Protein AF-A0AAD5Q4E9-F1 (afdb_monomer_lite)

InterPro domains:
  IPR015946 K homology do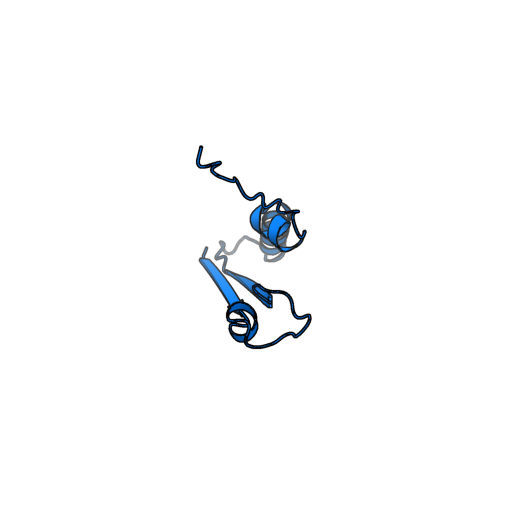main-like, alpha/beta [G3DSA:3.30.300.20] (1-63)
  IPR036102 OsmC/Ohr superfamily [SSF82784] (2-72)

Sequence (79 aa):
MSVSVTGSLALHYFLGLTSSPARAGFTPIHAVVSLSAGPSVAAAVLREIHDEAVRISPIANTLRGQAPVHVQMEGCASS

Radius of gyration: 19.79 Å; chains: 1; bounding box: 51×32×53 Å

pLDDT: mean 82.63, std 9.22, range [58.19, 93.62]

Secondary structure (DSSP, 8-state):
-EEEEEEEE-HHHHTT----SPPSSEEEEEEEEE----TTS-HHHHHHHHHHHHHH-HHHHHHHTT-------------

Foldseek 3Di:
DDKDKDWDFDVCVVVVVDPPPPDGDTPPIDMDDDDDDDPPDDPVVVVVVVVVCCVPDPVNVCVVPVPDDDDDDDDDPPD

Organism: Pythium insidiosum (NCBI:txid114742)

Structure (mmCIF, N/CA/C/O backbone):
data_AF-A0AAD5Q4E9-F1
#
_entry.id   AF-A0AAD5Q4E9-F1
#
loop_
_atom_site.group_PDB
_atom_site.id
_atom_site.type_symbol
_atom_site.label_atom_id
_atom_site.label_alt_id
_atom_site.label_comp_id
_atom_site.label_asym_id
_atom_site.label_entity_id
_atom_site.label_seq_id
_atom_site.pdbx_PDB_ins_code
_atom_site.Cartn_x
_atom_site.Cartn_y
_atom_site.Cartn_z
_atom_site.occupancy
_atom_site.B_iso_or_equiv
_atom_site.auth_seq_id
_atom_site.auth_comp_id
_atom_site.auth_asym_id
_atom_site.auth_atom_id
_atom_site.pdbx_PDB_model_num
ATOM 1 N N . MET A 1 1 ? 0.192 2.538 19.099 1.00 84.06 1 MET A N 1
ATOM 2 C CA . MET A 1 1 ? -0.095 2.193 17.691 1.00 84.06 1 MET A CA 1
ATOM 3 C C . MET A 1 1 ? 1.134 1.523 17.117 1.00 84.06 1 MET A C 1
ATOM 5 O O . MET A 1 1 ? 2.228 2.015 17.365 1.00 84.06 1 MET A O 1
ATOM 9 N N . SER A 1 2 ? 0.965 0.430 16.383 1.00 90.81 2 SER A N 1
ATOM 10 C CA . SER A 1 2 ? 2.040 -0.175 15.594 1.00 90.81 2 SER A CA 1
ATOM 11 C C . SER A 1 2 ? 1.535 -0.519 14.200 1.00 90.81 2 SER A C 1
ATOM 13 O O . SER A 1 2 ? 0.337 -0.706 13.986 1.00 90.81 2 SER A O 1
ATOM 15 N N . VAL A 1 3 ? 2.458 -0.564 13.245 1.00 88.25 3 VAL A N 1
ATOM 16 C CA . VAL A 1 3 ? 2.179 -0.955 11.866 1.00 88.25 3 VAL A CA 1
ATOM 17 C C . VAL A 1 3 ? 3.184 -2.028 11.482 1.00 88.25 3 VAL A C 1
ATOM 19 O O . VAL A 1 3 ? 4.384 -1.848 11.681 1.00 88.25 3 VAL A O 1
ATOM 22 N N . SER A 1 4 ? 2.694 -3.142 10.950 1.00 91.75 4 SER A N 1
ATOM 23 C CA . SER A 1 4 ? 3.519 -4.173 10.324 1.00 91.75 4 SER A CA 1
ATOM 24 C C . SER A 1 4 ? 3.283 -4.132 8.822 1.00 91.75 4 SER A C 1
ATOM 26 O O . SER A 1 4 ? 2.134 -4.070 8.387 1.00 91.75 4 SER A O 1
ATOM 28 N N . VAL A 1 5 ? 4.357 -4.132 8.034 1.00 89.56 5 VAL A N 1
ATOM 29 C CA . VAL A 1 5 ? 4.290 -4.094 6.571 1.00 89.56 5 VAL A CA 1
ATOM 30 C C . VAL A 1 5 ? 5.058 -5.282 6.016 1.00 89.56 5 VAL A C 1
ATOM 32 O O . VAL A 1 5 ? 6.209 -5.508 6.387 1.00 89.56 5 VAL A O 1
ATOM 35 N N . THR A 1 6 ? 4.426 -6.031 5.121 1.00 90.38 6 THR A N 1
ATOM 36 C CA . THR A 1 6 ? 5.028 -7.158 4.412 1.00 90.38 6 THR A CA 1
ATOM 37 C C . THR A 1 6 ? 4.813 -7.003 2.912 1.00 90.38 6 THR A C 1
ATOM 39 O O . THR A 1 6 ? 3.837 -6.412 2.456 1.00 90.38 6 THR A O 1
ATOM 42 N N . GLY A 1 7 ? 5.744 -7.516 2.118 1.00 87.50 7 GLY A N 1
ATOM 43 C CA . GLY A 1 7 ? 5.630 -7.526 0.666 1.00 87.50 7 GLY A CA 1
ATOM 44 C C . GLY A 1 7 ? 6.531 -8.594 0.070 1.00 87.50 7 GLY A C 1
ATOM 45 O O . GLY A 1 7 ? 7.553 -8.948 0.658 1.00 87.50 7 GLY A O 1
ATOM 46 N N . SER A 1 8 ? 6.153 -9.110 -1.095 1.00 85.25 8 SER A N 1
ATOM 47 C CA . SER A 1 8 ? 6.937 -10.110 -1.824 1.00 85.25 8 SER A CA 1
ATOM 48 C C . SER A 1 8 ? 7.480 -9.525 -3.119 1.00 85.25 8 SER A C 1
ATOM 50 O O . SER A 1 8 ? 6.739 -8.902 -3.875 1.00 85.25 8 SER A O 1
ATOM 52 N N . LEU A 1 9 ? 8.774 -9.728 -3.371 1.00 83.44 9 LEU A N 1
ATOM 53 C CA . LEU A 1 9 ? 9.453 -9.311 -4.595 1.00 83.44 9 LEU A CA 1
ATOM 54 C C . LEU A 1 9 ? 9.949 -10.545 -5.350 1.00 83.44 9 LEU A C 1
ATOM 56 O O . LEU A 1 9 ? 10.706 -11.354 -4.813 1.00 83.44 9 LEU A O 1
ATOM 60 N N . ALA A 1 10 ? 9.559 -10.670 -6.615 1.00 83.44 10 ALA A N 1
ATOM 61 C CA . ALA A 1 10 ? 10.045 -11.732 -7.486 1.00 83.44 10 ALA A CA 1
ATOM 62 C C . ALA A 1 10 ? 11.476 -11.426 -7.972 1.00 83.44 10 ALA A C 1
ATOM 64 O O . ALA A 1 10 ? 11.672 -10.803 -9.017 1.00 83.44 10 ALA A O 1
ATOM 65 N N . LEU A 1 11 ? 12.488 -11.887 -7.228 1.00 83.75 11 LEU A N 1
ATOM 66 C CA . LEU A 1 11 ? 13.903 -11.632 -7.548 1.00 83.75 11 LEU A CA 1
ATOM 67 C C . LEU A 1 11 ? 14.327 -12.157 -8.924 1.00 83.75 11 LEU A C 1
ATOM 69 O O . LEU A 1 11 ? 15.154 -11.537 -9.581 1.00 83.75 11 LEU A O 1
ATOM 73 N N . HIS A 1 12 ? 13.736 -13.255 -9.398 1.00 84.00 12 HIS A N 1
ATOM 74 C CA . HIS A 1 12 ? 14.049 -13.811 -10.716 1.00 84.00 12 HIS A CA 1
ATOM 75 C C . HIS A 1 12 ? 13.761 -12.824 -11.858 1.00 84.00 12 HIS A C 1
ATOM 77 O O . HIS A 1 12 ? 14.496 -12.809 -12.840 1.00 84.00 12 HIS A O 1
ATOM 83 N N . TYR A 1 13 ? 12.736 -11.972 -11.724 1.00 80.81 13 TYR A N 1
ATOM 84 C CA . TYR A 1 13 ? 12.485 -10.903 -12.691 1.00 80.81 13 TYR A CA 1
ATOM 85 C C . TYR A 1 13 ? 13.533 -9.792 -12.565 1.00 80.81 13 TYR A C 1
ATOM 87 O O . TYR A 1 13 ? 14.109 -9.374 -13.564 1.00 80.81 13 TYR A O 1
ATOM 95 N N . PHE A 1 14 ? 13.817 -9.339 -11.337 1.00 81.94 14 PHE A N 1
ATOM 96 C CA . PHE A 1 14 ? 14.818 -8.295 -11.085 1.00 81.94 14 PHE A CA 1
ATOM 97 C C . PHE A 1 14 ? 16.202 -8.668 -11.636 1.00 81.94 14 PHE A C 1
ATOM 99 O O . PHE A 1 14 ? 16.895 -7.829 -12.200 1.00 81.94 14 PHE A O 1
ATOM 106 N N . LEU A 1 15 ? 16.578 -9.941 -11.514 1.00 86.25 15 LEU A N 1
ATOM 107 C CA . LEU A 1 15 ? 17.845 -10.481 -12.003 1.00 86.25 15 LEU A CA 1
ATOM 108 C C . LEU A 1 15 ? 17.827 -10.837 -13.502 1.00 86.25 15 LEU A C 1
ATOM 110 O O . LEU A 1 15 ? 18.816 -11.361 -14.005 1.00 86.25 15 LEU A O 1
ATOM 114 N N . GLY A 1 16 ? 16.720 -10.604 -14.217 1.00 83.44 16 GLY A N 1
ATOM 115 C CA . GLY A 1 16 ? 16.606 -10.914 -15.647 1.00 83.44 16 GLY A CA 1
ATOM 116 C C . GLY A 1 16 ? 16.597 -12.412 -15.975 1.00 83.44 16 GLY A C 1
ATOM 117 O O . GLY A 1 16 ? 16.844 -12.794 -17.114 1.00 83.44 16 GLY A O 1
ATOM 118 N N . LEU A 1 17 ? 16.308 -13.273 -14.993 1.00 86.00 17 LEU A N 1
ATOM 119 C CA . LEU A 1 17 ? 16.308 -14.734 -15.143 1.00 86.00 17 LEU A CA 1
ATOM 120 C C . LEU A 1 17 ? 15.018 -15.270 -15.782 1.00 86.00 17 LEU A C 1
ATOM 122 O O . LEU A 1 17 ? 14.936 -16.447 -16.124 1.00 86.00 17 LEU A O 1
ATOM 126 N N . THR A 1 18 ? 13.991 -14.428 -15.923 1.00 80.56 18 THR A N 1
ATOM 127 C CA . THR A 1 18 ? 12.723 -14.775 -16.580 1.00 80.56 18 THR A CA 1
ATOM 128 C C . THR A 1 18 ? 12.249 -13.602 -17.429 1.00 80.56 18 THR A C 1
ATOM 130 O O . THR A 1 18 ? 12.342 -12.458 -16.989 1.00 80.56 18 THR A O 1
ATOM 133 N N . SER A 1 19 ? 11.654 -13.890 -18.585 1.00 69.69 19 SER A N 1
ATOM 134 C CA . SER A 1 19 ? 10.995 -12.914 -19.465 1.00 69.69 19 SER A CA 1
ATOM 135 C C . SER A 1 19 ? 9.476 -12.834 -19.252 1.00 69.69 19 SER A C 1
ATOM 137 O O . SER A 1 19 ? 8.756 -12.326 -20.111 1.00 69.69 19 SER A O 1
ATOM 139 N N . SER A 1 20 ? 8.965 -13.363 -18.131 1.00 67.38 20 SER A N 1
ATOM 140 C CA . SER A 1 20 ? 7.533 -13.320 -17.824 1.00 67.38 20 SER A CA 1
ATOM 141 C C . SER A 1 20 ? 7.031 -11.869 -17.831 1.00 67.38 20 SER A C 1
ATOM 143 O O . SER A 1 20 ? 7.699 -11.011 -17.255 1.00 67.38 20 SER A O 1
ATOM 145 N N . PRO A 1 21 ? 5.841 -11.577 -18.394 1.00 58.50 21 PRO A N 1
ATOM 146 C CA . PRO A 1 21 ? 5.232 -10.243 -18.347 1.00 58.50 21 PRO A CA 1
ATOM 147 C C . PRO A 1 21 ? 4.852 -9.794 -16.921 1.00 58.50 21 PRO A C 1
ATOM 149 O O . PRO A 1 21 ? 4.251 -8.733 -16.741 1.00 58.50 21 PRO A O 1
ATOM 152 N N . ALA A 1 22 ? 5.165 -10.601 -15.899 1.00 58.19 22 ALA A N 1
ATOM 153 C CA . ALA A 1 22 ? 5.047 -10.232 -14.499 1.00 58.19 22 ALA A CA 1
ATOM 154 C C . ALA A 1 22 ? 5.832 -8.940 -14.221 1.00 58.19 22 ALA A C 1
ATOM 156 O O . ALA A 1 22 ? 7.016 -8.837 -14.517 1.00 58.19 22 ALA A O 1
ATOM 157 N N . ARG A 1 23 ? 5.155 -7.940 -13.651 1.00 66.06 23 ARG A N 1
ATOM 158 C CA . ARG A 1 23 ? 5.750 -6.639 -13.327 1.00 66.06 23 ARG A CA 1
ATOM 159 C C . ARG A 1 23 ? 6.953 -6.802 -12.395 1.00 66.06 23 ARG A C 1
ATOM 161 O O . ARG A 1 23 ? 6.857 -7.483 -11.377 1.00 66.06 23 ARG A O 1
ATOM 168 N N . ALA A 1 24 ? 8.038 -6.082 -12.681 1.00 69.00 24 ALA A N 1
ATOM 169 C CA . ALA A 1 24 ? 9.040 -5.772 -11.666 1.00 69.00 24 ALA A CA 1
ATOM 170 C C . ALA A 1 24 ? 8.365 -5.043 -10.499 1.00 69.00 24 ALA A C 1
ATOM 172 O O . ALA A 1 24 ? 7.676 -4.045 -10.713 1.00 69.00 24 ALA A O 1
ATOM 173 N N . GLY A 1 25 ? 8.595 -5.512 -9.274 1.00 74.25 25 GLY A N 1
ATOM 174 C CA . GLY A 1 25 ? 8.160 -4.823 -8.063 1.00 74.25 25 GLY A CA 1
ATOM 175 C C . GLY A 1 25 ? 7.462 -5.724 -7.052 1.00 74.25 25 GLY A C 1
ATOM 176 O O . GLY A 1 25 ? 7.316 -6.933 -7.239 1.00 74.25 25 GLY A O 1
ATOM 177 N N . PHE A 1 26 ? 7.056 -5.115 -5.940 1.00 76.00 26 PHE A N 1
ATOM 178 C CA . PHE A 1 26 ? 6.349 -5.819 -4.880 1.00 76.00 26 PHE A CA 1
ATOM 179 C C . PHE A 1 26 ? 4.939 -6.203 -5.324 1.00 76.00 26 PHE A C 1
ATOM 181 O O . PHE A 1 26 ? 4.178 -5.355 -5.788 1.00 76.00 26 PHE A O 1
ATOM 188 N N . THR A 1 27 ? 4.572 -7.473 -5.161 1.00 73.50 27 THR A N 1
ATOM 189 C CA . THR A 1 27 ? 3.213 -7.945 -5.446 1.00 73.50 27 THR A CA 1
ATOM 190 C C . THR A 1 27 ? 2.814 -9.088 -4.509 1.00 73.50 27 THR A C 1
ATOM 192 O O . THR A 1 27 ? 3.439 -10.146 -4.571 1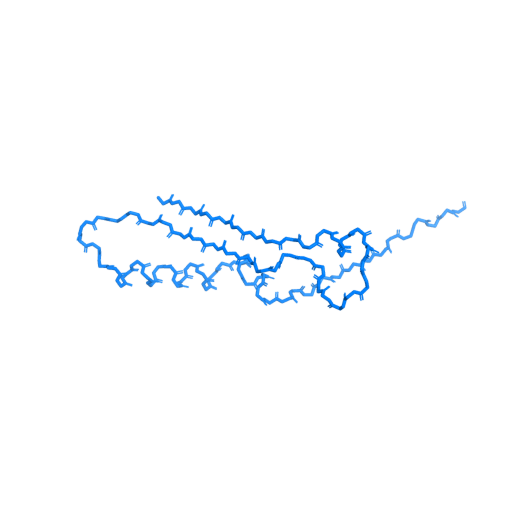.00 73.50 27 THR A O 1
ATOM 195 N N . PRO A 1 28 ? 1.738 -8.943 -3.709 1.00 77.12 28 PRO A N 1
ATOM 196 C CA . PRO A 1 28 ? 1.161 -7.711 -3.128 1.00 77.12 28 PRO A CA 1
ATOM 197 C C . PRO A 1 28 ? 1.960 -7.153 -1.921 1.00 77.12 28 PRO A C 1
ATOM 199 O O . PRO A 1 28 ? 2.776 -7.853 -1.323 1.00 77.12 28 PRO A O 1
ATOM 202 N N . ILE A 1 29 ? 1.704 -5.885 -1.553 1.00 85.19 29 ILE A N 1
ATOM 203 C CA . ILE A 1 29 ? 2.126 -5.272 -0.275 1.00 85.19 29 ILE A CA 1
ATOM 204 C C . ILE A 1 29 ? 0.942 -5.320 0.697 1.00 85.19 29 ILE A C 1
ATOM 206 O O . ILE A 1 29 ? -0.151 -4.865 0.360 1.00 85.19 29 ILE A O 1
ATOM 210 N N . HIS A 1 30 ? 1.168 -5.818 1.909 1.00 86.31 30 HIS A N 1
ATOM 211 C CA . HIS A 1 30 ? 0.189 -5.873 2.989 1.00 86.31 30 HIS A CA 1
ATOM 212 C C . HIS A 1 30 ? 0.653 -5.021 4.168 1.00 86.31 30 HIS A C 1
ATOM 214 O O . HIS A 1 30 ? 1.784 -5.148 4.626 1.00 86.31 30 HIS A O 1
ATOM 220 N N . ALA A 1 31 ? -0.233 -4.174 4.686 1.00 87.06 31 ALA A N 1
ATOM 221 C CA . ALA A 1 31 ? -0.000 -3.420 5.909 1.00 87.06 31 ALA A CA 1
ATOM 222 C C . ALA A 1 31 ? -1.087 -3.762 6.930 1.00 87.06 31 ALA A C 1
ATOM 224 O O . ALA A 1 31 ? -2.275 -3.706 6.616 1.00 87.06 31 ALA A O 1
ATOM 225 N N . VAL A 1 32 ? -0.673 -4.107 8.146 1.00 88.00 32 VAL A N 1
ATOM 226 C CA . VAL A 1 32 ? -1.558 -4.380 9.281 1.00 88.00 32 VAL A CA 1
ATOM 227 C C . VAL A 1 32 ? -1.325 -3.307 10.330 1.00 88.00 32 VAL A C 1
ATOM 229 O O . VAL A 1 32 ? -0.198 -3.115 10.793 1.00 88.00 32 VAL A O 1
ATOM 232 N N . VAL A 1 33 ? -2.393 -2.605 10.699 1.00 86.25 33 VAL A N 1
ATOM 233 C CA . VAL A 1 33 ? -2.358 -1.538 11.699 1.00 86.25 33 VAL A CA 1
ATOM 234 C C . VAL A 1 33 ? -2.975 -2.050 12.994 1.00 86.25 33 VAL A C 1
ATOM 236 O O . VAL A 1 33 ? -4.138 -2.446 13.024 1.00 86.25 33 VAL A O 1
ATOM 239 N N . SER A 1 34 ? -2.203 -1.992 14.074 1.00 87.31 34 SER A N 1
ATOM 240 C CA . SER A 1 34 ? -2.658 -2.333 15.418 1.00 87.31 34 SER A CA 1
ATOM 241 C C . SER A 1 34 ? -2.836 -1.059 16.241 1.00 87.31 34 SER A C 1
ATOM 243 O O . SER A 1 34 ? -1.878 -0.335 16.550 1.00 87.31 34 SER A O 1
ATOM 245 N N . LEU A 1 35 ? -4.085 -0.785 16.612 1.00 85.94 35 LEU A N 1
ATOM 246 C CA . LEU A 1 35 ? -4.484 0.352 17.438 1.00 85.94 35 LEU A CA 1
ATOM 247 C C . LEU A 1 35 ? -4.991 -0.167 18.783 1.00 85.94 35 LEU A C 1
ATOM 249 O O . LEU A 1 35 ? -5.834 -1.053 18.833 1.00 85.94 35 LEU A O 1
ATOM 253 N N . SER A 1 36 ? -4.474 0.407 19.867 1.00 84.31 36 SER A N 1
ATOM 254 C CA . SER A 1 36 ? -5.064 0.266 21.196 1.00 84.31 36 SER A CA 1
ATOM 255 C C . SER A 1 36 ? -5.745 1.586 21.516 1.00 84.31 36 SER A C 1
ATOM 257 O O . SER A 1 36 ? -5.113 2.640 21.409 1.00 84.31 36 SER A O 1
ATOM 259 N N . ALA A 1 37 ? -7.030 1.527 21.841 1.00 85.06 37 ALA A N 1
ATOM 260 C CA . ALA A 1 37 ? -7.829 2.678 22.220 1.00 85.06 37 ALA A CA 1
ATOM 261 C C . ALA A 1 37 ? -8.526 2.401 23.551 1.00 85.06 37 ALA A C 1
ATOM 263 O O . ALA A 1 37 ? -8.705 1.247 23.942 1.00 85.06 37 ALA A O 1
ATOM 264 N N . GLY A 1 38 ? -8.884 3.471 24.260 1.00 90.06 38 GLY A N 1
ATOM 265 C CA . GLY A 1 38 ? -9.583 3.358 25.535 1.00 90.06 38 GLY A CA 1
ATOM 266 C C . GLY A 1 38 ? -10.930 2.633 25.397 1.00 90.06 38 GLY A C 1
ATOM 267 O O . GLY A 1 38 ? -11.512 2.618 24.312 1.00 90.06 38 GLY A O 1
ATOM 268 N N . PRO A 1 39 ? -11.467 2.077 26.496 1.00 83.38 39 PRO A N 1
ATOM 269 C CA . PRO A 1 39 ? -12.669 1.236 26.478 1.00 83.38 39 PRO A CA 1
ATOM 270 C C . PRO A 1 39 ? -13.939 1.957 25.994 1.00 83.38 39 PRO A C 1
ATOM 272 O O . PRO A 1 39 ? -14.920 1.307 25.652 1.00 83.38 39 PRO A O 1
ATOM 275 N N . SER A 1 40 ? -13.935 3.291 25.954 1.00 90.69 40 SER A N 1
ATOM 276 C CA . SER A 1 40 ? -15.033 4.119 25.449 1.00 90.69 40 SER A CA 1
ATOM 277 C C . SER A 1 40 ? -15.035 4.299 23.927 1.00 90.69 40 SER A C 1
ATOM 279 O O . SER A 1 40 ? -15.999 4.835 23.381 1.00 90.69 40 SER A O 1
ATOM 281 N N . VAL A 1 41 ? -13.975 3.888 23.226 1.00 90.38 41 VAL A N 1
ATOM 282 C CA . VAL A 1 41 ? -13.860 4.080 21.778 1.00 90.38 41 VAL A CA 1
ATOM 283 C C . VAL A 1 41 ? -14.462 2.881 21.054 1.00 90.38 41 VAL A C 1
ATOM 285 O O . VAL A 1 41 ? -13.959 1.763 21.139 1.00 90.38 41 VAL A O 1
ATOM 288 N N . ALA A 1 42 ? -15.537 3.118 20.303 1.00 91.62 42 ALA A N 1
ATOM 289 C CA . ALA A 1 42 ? -16.178 2.078 19.510 1.00 91.62 42 ALA A CA 1
ATOM 290 C C . ALA A 1 42 ? -15.278 1.608 18.351 1.00 91.62 42 ALA A C 1
ATOM 292 O O . ALA A 1 42 ? -14.620 2.410 17.686 1.00 91.62 42 ALA A O 1
ATOM 293 N N . ALA A 1 43 ? -15.328 0.311 18.033 1.00 89.00 43 ALA A N 1
ATOM 294 C CA . ALA A 1 43 ? -14.585 -0.272 16.910 1.00 89.00 43 ALA A CA 1
ATOM 295 C C . ALA A 1 43 ? -14.908 0.396 15.558 1.00 89.00 43 ALA A C 1
ATOM 297 O O . ALA A 1 43 ? -14.038 0.500 14.697 1.00 89.00 43 ALA A O 1
ATOM 298 N N . ALA A 1 44 ? -16.137 0.895 15.384 1.00 91.12 44 ALA A N 1
ATOM 299 C CA . ALA A 1 44 ? -16.541 1.633 14.188 1.00 91.12 44 ALA A CA 1
ATOM 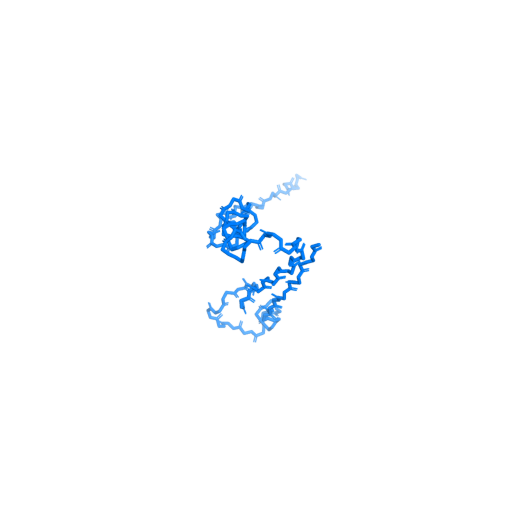300 C C . ALA A 1 44 ? -15.715 2.915 13.983 1.00 91.12 44 ALA A C 1
ATOM 302 O O . ALA A 1 44 ? -15.300 3.188 12.861 1.00 91.12 44 ALA A O 1
ATOM 303 N N . VAL A 1 45 ? -15.411 3.639 15.066 1.00 92.50 45 VAL A N 1
ATOM 304 C CA . VAL A 1 45 ? -14.583 4.855 15.029 1.00 92.50 45 VAL A CA 1
ATOM 305 C C . VAL A 1 45 ? -13.145 4.508 14.645 1.00 92.50 45 VAL A C 1
ATOM 307 O O . VAL A 1 45 ? -12.532 5.193 13.833 1.00 92.50 45 VAL A O 1
ATOM 310 N N . LEU A 1 46 ? -12.604 3.402 15.169 1.00 90.75 46 LEU A N 1
ATOM 311 C CA . LEU A 1 46 ? -11.264 2.938 14.788 1.00 90.75 46 LEU A CA 1
ATOM 312 C C . LEU A 1 46 ? -11.184 2.544 13.311 1.00 90.75 46 LEU A C 1
ATOM 314 O O . LEU A 1 46 ? -10.175 2.820 12.663 1.00 90.75 46 LEU A O 1
ATOM 318 N N . ARG A 1 47 ? -12.245 1.932 12.774 1.00 90.56 4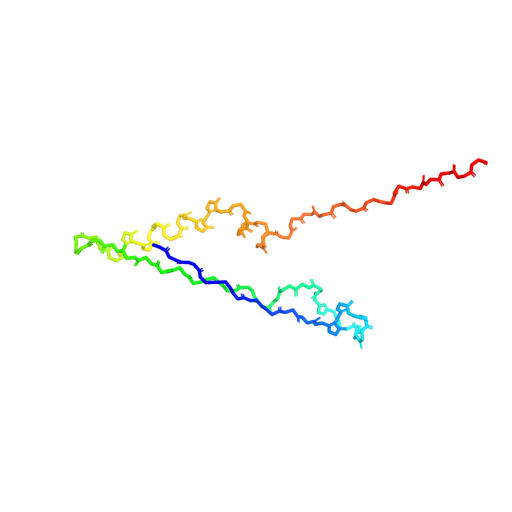7 ARG A N 1
ATOM 319 C CA . ARG A 1 47 ? -12.336 1.619 11.345 1.00 90.56 47 ARG A CA 1
ATOM 320 C C . ARG A 1 47 ? -12.402 2.888 10.497 1.00 90.56 47 ARG A C 1
ATOM 322 O O . ARG A 1 47 ? -11.687 2.972 9.513 1.00 90.56 47 ARG A O 1
ATOM 329 N N . GLU A 1 48 ? -13.185 3.883 10.901 1.00 93.62 48 GLU A N 1
ATOM 330 C CA . GLU A 1 48 ? -13.266 5.165 10.192 1.00 93.62 48 GLU A CA 1
ATOM 331 C C . GLU A 1 48 ? -11.910 5.886 10.152 1.00 93.62 48 GLU A C 1
ATOM 333 O O . GLU A 1 48 ? -11.474 6.329 9.092 1.00 93.62 48 GLU A O 1
ATOM 338 N N . ILE A 1 49 ? -11.187 5.914 11.278 1.00 90.88 49 ILE A N 1
ATOM 339 C CA . ILE A 1 49 ? -9.821 6.460 11.340 1.00 90.88 49 ILE A CA 1
ATOM 340 C C . ILE A 1 49 ? -8.881 5.688 10.408 1.00 90.88 49 ILE A C 1
ATOM 342 O O . ILE A 1 49 ? -8.069 6.298 9.710 1.00 90.88 49 ILE A O 1
ATOM 346 N N . HIS A 1 50 ? -8.972 4.354 10.388 1.00 90.81 50 HIS A N 1
ATOM 347 C CA . HIS A 1 50 ? -8.185 3.529 9.473 1.00 90.81 50 HIS A CA 1
ATOM 348 C C . HIS A 1 50 ? -8.503 3.873 8.012 1.00 90.81 50 HIS A C 1
ATOM 350 O O . HIS A 1 50 ? -7.574 4.088 7.226 1.00 90.81 50 HIS A O 1
ATOM 356 N N . ASP A 1 51 ? -9.777 3.890 7.632 1.00 91.50 51 ASP A N 1
ATOM 357 C CA . ASP A 1 51 ? -10.206 4.132 6.254 1.00 91.50 51 ASP A CA 1
ATOM 358 C C . ASP A 1 51 ? -9.751 5.521 5.787 1.00 91.50 51 ASP A C 1
ATOM 360 O O . ASP A 1 51 ? -9.183 5.660 4.699 1.00 91.50 51 ASP A O 1
ATOM 364 N N . GLU A 1 52 ? -9.884 6.529 6.650 1.00 93.06 52 GLU A N 1
ATOM 365 C CA . GLU A 1 52 ? -9.433 7.890 6.373 1.00 93.06 52 GLU A CA 1
ATOM 366 C C . GLU A 1 52 ? -7.909 7.974 6.225 1.00 93.06 52 GLU A C 1
ATOM 368 O O . GLU A 1 52 ? -7.417 8.508 5.228 1.00 93.06 52 GLU A O 1
ATOM 373 N N . ALA A 1 53 ? -7.144 7.379 7.147 1.00 89.94 53 ALA A N 1
ATOM 374 C CA . ALA A 1 53 ? -5.682 7.343 7.067 1.00 89.94 53 ALA A CA 1
ATOM 375 C C . ALA A 1 53 ? -5.194 6.698 5.760 1.00 89.94 53 ALA A C 1
ATOM 377 O O . ALA A 1 53 ? -4.222 7.144 5.144 1.00 89.94 53 ALA A O 1
ATOM 378 N N . VAL A 1 54 ? -5.892 5.658 5.306 1.00 88.69 54 VAL A N 1
ATOM 379 C CA . VAL A 1 54 ? -5.583 4.956 4.060 1.00 88.69 54 VAL A CA 1
ATOM 380 C C . VAL A 1 54 ? -5.987 5.753 2.817 1.00 88.69 54 VAL A C 1
ATOM 382 O O . VAL A 1 54 ? -5.312 5.641 1.785 1.00 88.69 54 VAL A O 1
ATOM 385 N N . ARG A 1 55 ? -7.060 6.545 2.898 1.00 91.75 55 ARG A N 1
ATOM 386 C CA . ARG A 1 55 ? -7.532 7.427 1.823 1.00 91.75 55 ARG A CA 1
ATOM 387 C C . ARG A 1 55 ? -6.576 8.598 1.593 1.00 91.75 55 ARG A C 1
ATOM 389 O O . ARG A 1 55 ? -6.278 8.931 0.445 1.00 91.75 55 ARG A O 1
ATOM 396 N N . ILE A 1 56 ? -6.078 9.207 2.669 1.00 92.88 56 ILE A N 1
ATOM 397 C CA . ILE A 1 56 ? -5.215 10.398 2.587 1.00 92.88 56 ILE A CA 1
ATOM 398 C C . ILE A 1 56 ? -3.726 10.073 2.439 1.00 92.88 56 ILE A C 1
ATOM 400 O O . ILE A 1 56 ? -2.950 10.969 2.122 1.00 92.88 56 ILE A O 1
ATOM 404 N N . SER A 1 57 ? -3.311 8.821 2.659 1.00 89.50 57 SER A N 1
ATOM 405 C CA . SER A 1 57 ? -1.901 8.422 2.599 1.00 89.50 57 SER A CA 1
ATOM 406 C C . SER A 1 57 ? -1.305 8.627 1.197 1.00 89.50 57 SER A C 1
ATOM 408 O O . SER A 1 57 ? -1.678 7.909 0.263 1.00 89.50 57 SER A O 1
ATOM 410 N N . PRO A 1 58 ? -0.320 9.535 1.031 1.00 88.69 58 PRO A N 1
ATOM 411 C CA . PRO A 1 58 ? 0.328 9.749 -0.262 1.00 88.69 58 PRO A CA 1
ATOM 412 C C . PRO A 1 58 ? 1.020 8.483 -0.770 1.00 88.69 58 PRO A C 1
ATOM 414 O O . PRO A 1 58 ? 0.930 8.160 -1.948 1.00 88.69 58 PRO A O 1
ATOM 417 N N . ILE A 1 59 ? 1.643 7.714 0.130 1.00 86.69 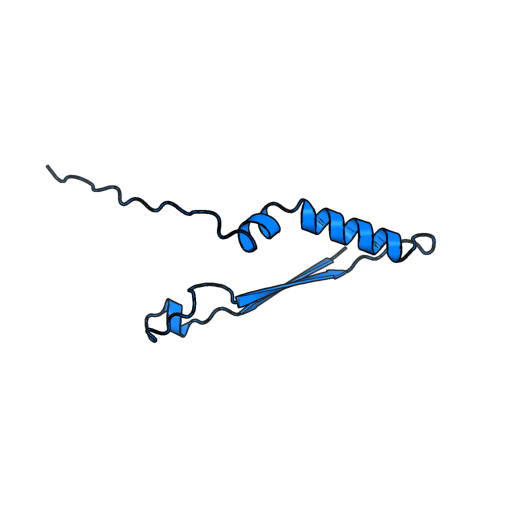59 ILE A N 1
ATOM 418 C CA . ILE A 1 59 ? 2.330 6.462 -0.211 1.00 86.69 59 ILE A CA 1
ATOM 419 C C . ILE A 1 59 ? 1.323 5.419 -0.703 1.00 86.69 59 ILE A C 1
ATOM 421 O O . ILE A 1 59 ? 1.545 4.800 -1.740 1.00 86.69 59 ILE A O 1
ATOM 425 N N . ALA A 1 60 ? 0.197 5.240 -0.003 1.00 85.44 60 ALA A N 1
ATOM 426 C CA . ALA A 1 60 ? -0.828 4.293 -0.438 1.00 85.44 60 ALA A CA 1
ATOM 427 C C . ALA A 1 60 ? -1.412 4.688 -1.803 1.00 85.44 60 ALA A C 1
ATOM 429 O O . ALA A 1 60 ? -1.657 3.824 -2.644 1.00 85.44 60 ALA A O 1
ATOM 430 N N . ASN A 1 61 ? -1.581 5.989 -2.048 1.00 86.94 61 ASN A N 1
ATOM 431 C CA . ASN A 1 61 ? -2.061 6.505 -3.325 1.00 86.94 61 ASN A CA 1
ATOM 432 C C . ASN A 1 61 ? -1.046 6.286 -4.460 1.00 86.94 61 ASN A C 1
ATOM 434 O O . ASN A 1 61 ? -1.449 5.814 -5.520 1.00 86.94 61 ASN A O 1
ATOM 438 N N . THR A 1 62 ? 0.252 6.502 -4.227 1.0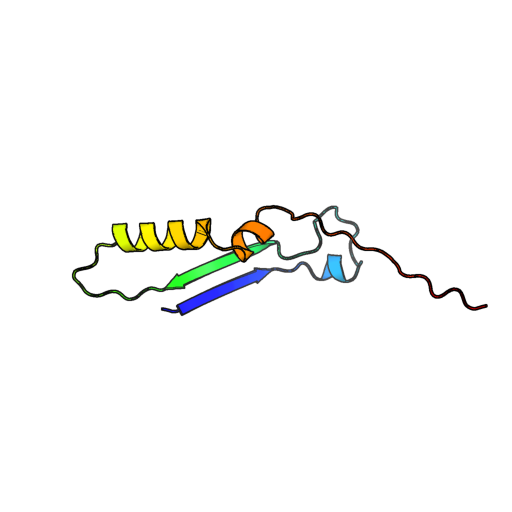0 86.88 62 THR A N 1
ATOM 439 C CA . THR A 1 62 ? 1.332 6.210 -5.196 1.00 86.88 62 THR A CA 1
ATOM 440 C C . THR A 1 62 ? 1.537 4.714 -5.451 1.00 86.88 62 THR A C 1
ATOM 442 O O . THR A 1 62 ? 1.975 4.323 -6.525 1.00 86.88 62 THR A O 1
ATOM 445 N N . LEU A 1 63 ? 1.248 3.846 -4.480 1.00 82.06 63 LEU A N 1
ATOM 446 C CA . LEU A 1 63 ? 1.344 2.395 -4.679 1.00 82.06 63 LEU A CA 1
ATOM 447 C C . LEU A 1 63 ? 0.139 1.835 -5.453 1.00 82.06 63 LEU A C 1
ATOM 449 O O . LEU A 1 63 ? 0.283 0.861 -6.190 1.00 82.06 63 LEU A O 1
ATOM 453 N N . ARG A 1 64 ? -1.049 2.438 -5.293 1.00 80.44 64 ARG A N 1
ATOM 454 C CA . ARG A 1 64 ? -2.273 2.058 -6.026 1.00 80.44 64 ARG A CA 1
ATOM 455 C C . ARG A 1 64 ? -2.315 2.629 -7.433 1.00 80.44 64 ARG A C 1
ATOM 457 O O . ARG A 1 64 ? -2.609 1.915 -8.388 1.00 80.44 64 ARG A O 1
ATOM 464 N N . GLY A 1 65 ? -2.091 3.933 -7.543 1.00 69.94 65 GLY A N 1
ATOM 465 C CA . GLY A 1 65 ? -1.977 4.618 -8.814 1.00 69.94 65 GLY A CA 1
ATOM 466 C C . GLY A 1 65 ? -0.556 4.429 -9.287 1.00 69.94 65 GLY A C 1
ATOM 467 O O . GLY A 1 65 ? 0.350 4.888 -8.615 1.00 69.94 65 GLY A O 1
ATOM 468 N N . GLN A 1 66 ? -0.354 3.744 -10.409 1.00 64.38 66 GLN A N 1
ATOM 469 C CA . GLN A 1 66 ? 0.953 3.604 -11.053 1.00 64.38 66 GLN A CA 1
ATOM 470 C C . GLN A 1 66 ? 1.438 4.990 -11.484 1.00 64.38 66 GLN A C 1
ATOM 472 O O . GLN A 1 66 ? 1.271 5.373 -12.641 1.00 64.38 66 GLN A O 1
ATOM 477 N N . ALA A 1 67 ? 1.937 5.773 -10.527 1.00 72.25 67 ALA A N 1
ATOM 478 C CA . ALA A 1 67 ? 2.333 7.146 -10.747 1.00 72.25 67 ALA A CA 1
ATOM 479 C C . ALA A 1 67 ? 3.358 7.139 -11.885 1.00 72.25 67 ALA A C 1
ATOM 481 O O . ALA A 1 67 ? 4.297 6.336 -11.837 1.00 72.25 67 ALA A O 1
ATOM 482 N N . PRO A 1 68 ? 3.161 7.950 -12.937 1.00 75.25 68 PRO A N 1
ATOM 483 C CA . PRO A 1 68 ? 4.077 7.951 -14.060 1.00 75.25 68 PRO A CA 1
ATOM 484 C C . PRO A 1 68 ? 5.463 8.353 -13.555 1.00 75.25 68 PRO A C 1
ATOM 486 O O . PRO A 1 68 ? 5.634 9.396 -12.927 1.00 75.25 68 PRO A O 1
ATOM 489 N N . VAL A 1 69 ? 6.447 7.498 -13.817 1.00 80.81 69 VAL A N 1
ATOM 490 C CA . VAL A 1 69 ? 7.854 7.780 -13.538 1.00 80.81 69 VAL A CA 1
ATOM 491 C C . VAL A 1 69 ? 8.525 8.078 -14.869 1.00 80.81 69 VAL A C 1
ATOM 493 O O . VAL A 1 69 ? 8.548 7.231 -15.762 1.00 80.81 69 VAL A O 1
ATOM 496 N N . HIS A 1 70 ? 9.067 9.285 -15.002 1.00 81.56 70 HIS A N 1
ATOM 497 C CA . HIS A 1 70 ? 9.863 9.680 -16.158 1.00 81.56 70 HIS A CA 1
ATOM 498 C C . HIS A 1 70 ? 11.338 9.445 -15.842 1.00 81.56 70 HIS A C 1
ATOM 500 O O . HIS A 1 70 ? 11.865 10.004 -14.882 1.00 81.56 70 HIS A O 1
ATOM 506 N N . VAL A 1 71 ? 11.997 8.609 -16.641 1.00 84.62 71 VAL A N 1
ATOM 507 C CA . VAL A 1 71 ? 13.431 8.327 -16.521 1.00 84.62 71 VAL A CA 1
ATOM 508 C C . VAL A 1 71 ? 14.114 8.874 -17.766 1.00 84.62 71 VAL A C 1
ATOM 510 O O . VAL A 1 71 ? 13.791 8.457 -18.877 1.00 84.62 71 VAL A O 1
ATOM 513 N N . GLN A 1 72 ? 15.038 9.815 -17.583 1.00 88.75 72 GLN A N 1
ATOM 514 C CA . GLN A 1 72 ? 15.828 10.405 -18.660 1.00 88.75 72 GLN A CA 1
ATOM 515 C C . GLN A 1 72 ? 17.303 10.056 -18.464 1.00 88.75 72 GLN A C 1
ATOM 517 O O . GLN A 1 72 ? 17.810 10.078 -17.345 1.00 88.75 72 GLN A O 1
ATOM 522 N N . MET A 1 73 ? 17.991 9.733 -19.559 1.00 85.19 73 MET A N 1
ATOM 523 C CA . MET A 1 73 ? 19.445 9.606 -19.565 1.00 85.19 73 MET A CA 1
ATOM 524 C C . MET A 1 73 ? 20.059 10.976 -19.848 1.00 85.19 73 MET A C 1
ATOM 526 O O . MET A 1 73 ? 19.767 11.581 -20.880 1.00 85.19 73 MET A O 1
ATOM 530 N N . GLU A 1 74 ? 20.919 11.453 -18.956 1.00 84.06 74 GLU A N 1
ATOM 531 C CA . GLU A 1 74 ? 21.780 12.599 -19.236 1.00 84.06 74 GLU A CA 1
ATOM 532 C C . GLU A 1 74 ? 23.068 12.088 -19.890 1.00 84.06 74 GLU A C 1
ATOM 534 O O . GLU A 1 74 ? 23.836 11.335 -19.293 1.00 84.06 74 GLU A O 1
ATOM 539 N N . GLY A 1 75 ? 23.278 12.443 -21.158 1.00 77.81 75 GLY A N 1
ATOM 540 C CA . GLY A 1 75 ? 24.512 12.130 -21.870 1.00 77.81 75 GLY A CA 1
ATOM 541 C C . GLY A 1 75 ? 25.580 13.174 -21.564 1.00 77.81 75 GLY A C 1
ATOM 542 O O . GLY A 1 75 ? 25.379 14.354 -21.840 1.00 77.81 75 GLY A O 1
ATOM 543 N N . CYS A 1 76 ? 26.731 12.751 -21.041 1.00 60.72 76 CYS A N 1
ATOM 544 C CA . CYS A 1 76 ? 27.925 13.589 -21.040 1.00 60.72 76 CYS A CA 1
ATOM 545 C C . CYS A 1 76 ? 28.524 13.529 -22.450 1.00 60.72 76 CYS A C 1
ATOM 547 O O . CYS A 1 76 ? 29.064 12.498 -22.852 1.00 60.72 76 CYS A O 1
ATOM 549 N N . ALA A 1 77 ? 28.371 14.597 -23.233 1.00 62.19 77 ALA A N 1
ATOM 550 C CA . ALA A 1 77 ? 29.087 14.730 -24.493 1.00 62.19 77 ALA A CA 1
ATOM 551 C C . ALA A 1 77 ? 30.572 14.936 -24.165 1.00 62.19 77 ALA A C 1
ATOM 553 O O . ALA A 1 77 ? 30.979 16.027 -23.772 1.00 62.19 77 ALA A O 1
ATOM 554 N N . SER A 1 78 ? 31.376 13.880 -24.273 1.00 61.44 78 SER A N 1
ATOM 555 C CA . SER A 1 78 ? 32.832 14.010 -24.287 1.00 61.44 78 SER A CA 1
ATOM 556 C C . SER A 1 78 ? 33.229 14.724 -25.581 1.00 61.44 78 SER A C 1
ATOM 558 O O . SER A 1 78 ? 33.131 14.131 -26.657 1.00 61.44 78 SER A O 1
ATOM 560 N N . SER A 1 79 ? 33.582 16.006 -25.459 1.00 62.38 79 SER A N 1
ATOM 561 C CA . SER A 1 79 ? 34.196 16.834 -26.507 1.00 62.38 79 SER A CA 1
ATOM 562 C C . SER A 1 79 ? 35.580 16.336 -26.896 1.00 62.38 79 SER A C 1
ATOM 564 O O . SER A 1 79 ? 36.318 15.971 -25.951 1.00 62.38 79 SER A O 1
#